Protein AF-A0A074Z332-F1 (afdb_monomer)

Mean predicted aligned error: 6.2 Å

Secondary structure (DSSP, 8-state):
-PPP-HHHHHHHHHTT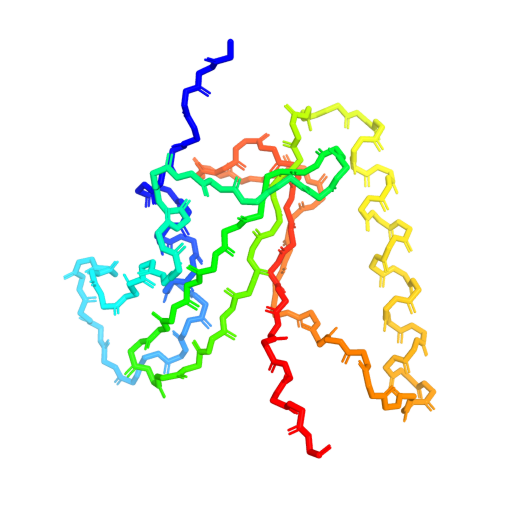S--SS-PSS----EE-TTTTTSPEEETTEEEEEEE-TTS-EEEEEEES--SHHHHHHHHHHHHHHHHHHHTT-TTSPPEEEEESS--SS--S-EEEEEPPP--

Nearest PDB structures (foldseek):
  4wsq-assembly2_B  TM=6.582E-01  e=3.163E-02  Homo sapiens
  6cpy-assembly2_B  TM=5.635E-01  e=3.791E-02  Zea mays
  6cpy-assembly1_A  TM=5.701E-01  e=6.929E-02  Zea mays
  7rj8-assembly1_A  TM=5.544E-01  e=1.057E-01  Mus musculus
  7cz2-assembly1_A  TM=5.282E-01  e=2.947E-01  Mycolicibacterium smegmatis MC2 155

Sequence (119 aa):
MYPPNTAAIRRQVCQQTPSATPNPPCLSCVFIQGTECNPYRGGQCDVFALEDDTGRKVAMRVFHDGGESSSYLLSYELKYRQEIEQLQIEHFAKVVSFSETGNELIGSPFVCLGWRESH

Organism: Aureobasidium subglaciale (strain EXF-2481) (NCBI:txid1043005)

Structure (mmCIF, N/CA/C/O backbone):
data_AF-A0A074Z332-F1
#
_entry.id   AF-A0A074Z332-F1
#
loop_
_atom_site.group_PDB
_atom_site.id
_atom_site.type_symbol
_atom_site.label_atom_id
_atom_site.label_alt_id
_atom_site.label_comp_id
_atom_site.label_asym_id
_atom_site.label_entity_id
_atom_site.label_seq_id
_atom_site.pdbx_PDB_ins_code
_atom_site.Cartn_x
_atom_site.Cartn_y
_atom_site.Cartn_z
_atom_site.occupancy
_atom_site.B_iso_or_equiv
_atom_site.auth_seq_id
_atom_site.auth_comp_id
_atom_site.auth_asym_id
_atom_site.auth_atom_id
_atom_site.pdbx_PDB_model_num
ATOM 1 N N . MET A 1 1 ? 3.751 -1.427 -19.571 1.00 42.59 1 MET A N 1
ATOM 2 C CA . MET A 1 1 ? 3.541 -1.614 -18.120 1.00 42.59 1 MET A CA 1
ATOM 3 C C . MET A 1 1 ? 3.956 -3.031 -1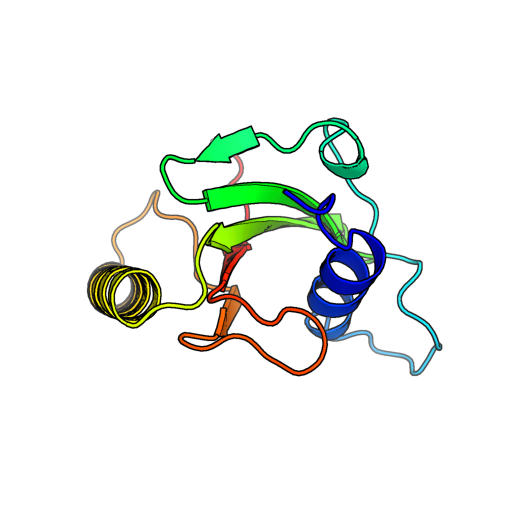7.779 1.00 42.59 1 MET A C 1
ATOM 5 O O . MET A 1 1 ? 3.406 -3.950 -18.371 1.00 42.59 1 MET A O 1
ATOM 9 N N . TYR A 1 2 ? 4.961 -3.205 -16.922 1.00 42.84 2 TYR A N 1
ATOM 10 C CA . TYR A 1 2 ? 5.285 -4.524 -16.374 1.00 42.84 2 TYR A CA 1
ATOM 11 C C . TYR A 1 2 ? 4.181 -4.931 -15.389 1.00 42.84 2 TYR A C 1
ATOM 13 O O . TYR A 1 2 ? 3.657 -4.051 -14.703 1.00 42.84 2 TYR A O 1
ATOM 21 N N . PRO A 1 3 ? 3.789 -6.215 -15.332 1.00 53.16 3 PRO A N 1
ATOM 22 C CA . PRO A 1 3 ? 2.837 -6.665 -14.330 1.00 53.16 3 PRO A CA 1
ATOM 23 C C . PRO A 1 3 ? 3.399 -6.388 -12.926 1.00 53.16 3 PRO A C 1
ATOM 25 O O . PRO A 1 3 ? 4.612 -6.512 -12.721 1.00 53.16 3 PRO A O 1
ATOM 28 N N . PRO A 1 4 ? 2.551 -5.994 -11.964 1.00 62.53 4 PRO A N 1
ATOM 29 C CA . PRO A 1 4 ? 2.988 -5.743 -10.599 1.00 62.53 4 PRO A CA 1
ATOM 30 C C . PRO A 1 4 ? 3.645 -6.99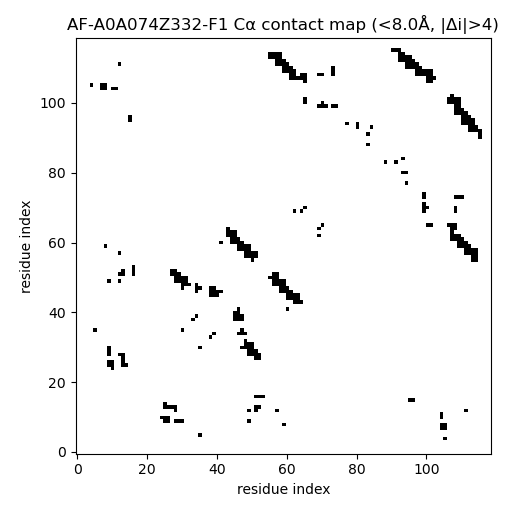8 -10.021 1.00 62.53 4 PRO A C 1
ATOM 32 O O . PRO A 1 4 ? 3.149 -8.112 -10.195 1.00 62.53 4 PRO A O 1
ATOM 35 N N . ASN A 1 5 ? 4.778 -6.828 -9.336 1.00 82.19 5 ASN A N 1
ATOM 36 C CA . ASN A 1 5 ? 5.502 -7.939 -8.726 1.00 82.19 5 ASN A CA 1
ATOM 37 C C . ASN A 1 5 ? 4.738 -8.432 -7.483 1.00 82.19 5 ASN A C 1
ATOM 39 O O . ASN A 1 5 ? 5.008 -8.027 -6.353 1.00 82.19 5 ASN A O 1
ATOM 43 N N . THR A 1 6 ? 3.751 -9.301 -7.696 1.00 88.00 6 THR A N 1
ATOM 44 C CA . THR A 1 6 ? 2.880 -9.843 -6.642 1.00 88.00 6 THR A CA 1
ATOM 45 C C . THR A 1 6 ? 3.651 -10.622 -5.577 1.00 88.00 6 THR A C 1
ATOM 47 O O . THR A 1 6 ? 3.251 -10.629 -4.414 1.00 88.00 6 THR A O 1
ATOM 50 N N . ALA A 1 7 ? 4.797 -11.217 -5.924 1.00 88.38 7 ALA A N 1
ATOM 51 C CA . ALA A 1 7 ? 5.689 -11.841 -4.951 1.00 88.38 7 ALA A CA 1
ATOM 52 C C . ALA A 1 7 ? 6.319 -10.801 -4.007 1.00 88.38 7 ALA A C 1
ATOM 54 O O . ALA A 1 7 ? 6.374 -11.027 -2.798 1.00 88.38 7 ALA A O 1
ATOM 55 N N . ALA A 1 8 ? 6.741 -9.649 -4.538 1.00 90.00 8 ALA A N 1
ATOM 56 C CA . ALA A 1 8 ? 7.250 -8.539 -3.737 1.00 90.00 8 ALA A CA 1
ATOM 57 C C . ALA A 1 8 ? 6.166 -7.931 -2.836 1.00 90.00 8 ALA A C 1
ATOM 59 O O . ALA A 1 8 ? 6.420 -7.712 -1.655 1.00 90.00 8 ALA A O 1
ATOM 60 N N . ILE A 1 9 ? 4.951 -7.741 -3.360 1.00 91.69 9 ILE A N 1
ATOM 61 C CA . ILE A 1 9 ? 3.795 -7.249 -2.591 1.00 91.69 9 ILE A CA 1
ATOM 62 C C . ILE A 1 9 ? 3.474 -8.191 -1.428 1.00 91.69 9 ILE A C 1
ATOM 64 O O . ILE A 1 9 ? 3.393 -7.756 -0.281 1.00 91.69 9 ILE A O 1
ATOM 68 N N . ARG A 1 10 ? 3.360 -9.497 -1.700 1.00 91.25 10 ARG A N 1
ATOM 69 C CA . ARG A 1 10 ? 3.119 -10.501 -0.657 1.00 91.25 10 ARG A CA 1
ATOM 70 C C . ARG A 1 10 ? 4.203 -10.460 0.412 1.00 91.25 10 ARG A C 1
ATOM 72 O O . ARG A 1 10 ? 3.887 -10.398 1.596 1.00 91.25 10 ARG A O 1
ATOM 79 N N . ARG A 1 11 ? 5.470 -10.443 -0.019 1.00 88.88 11 ARG A N 1
ATOM 80 C CA . ARG A 1 11 ? 6.629 -10.391 0.875 1.00 88.88 11 ARG A CA 1
ATOM 81 C C . ARG A 1 11 ? 6.612 -9.148 1.760 1.00 88.88 11 ARG A C 1
ATOM 83 O O . ARG A 1 11 ? 6.846 -9.267 2.959 1.00 88.88 11 ARG A O 1
ATOM 90 N N . GLN A 1 12 ? 6.301 -7.991 1.181 1.00 89.50 12 GLN A N 1
ATOM 91 C CA . GLN A 1 12 ? 6.206 -6.733 1.908 1.00 89.50 12 GLN A CA 1
ATOM 92 C C . GLN A 1 12 ? 5.135 -6.792 2.998 1.00 89.50 12 GLN A C 1
ATOM 94 O O . GLN A 1 12 ? 5.364 -6.268 4.085 1.00 89.50 12 GLN A O 1
ATOM 99 N N . VAL A 1 13 ? 3.982 -7.414 2.733 1.00 88.75 13 VAL A N 1
ATOM 100 C CA . VAL A 1 13 ? 2.889 -7.479 3.713 1.00 88.75 13 VAL A CA 1
ATOM 101 C C . VAL A 1 13 ? 3.192 -8.448 4.856 1.00 88.75 13 VAL A C 1
ATOM 103 O O . VAL A 1 13 ? 3.135 -7.995 5.996 1.00 88.75 13 VAL A O 1
ATOM 106 N N . CYS A 1 14 ? 3.596 -9.712 4.635 1.00 85.94 14 CYS A N 1
ATOM 107 C CA . CYS A 1 14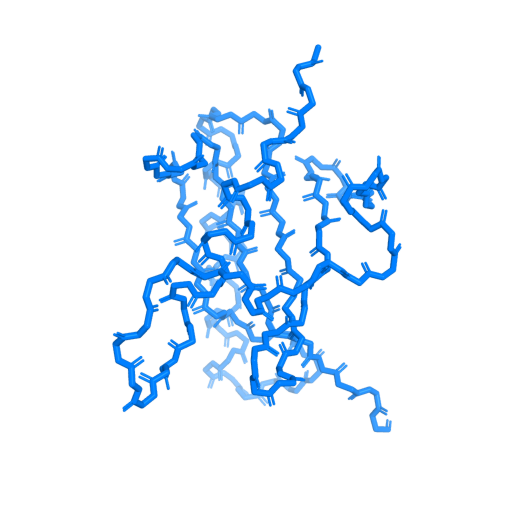 ? 3.867 -10.566 5.815 1.00 85.94 14 CYS A CA 1
ATOM 108 C C . CYS A 1 14 ? 5.141 -10.210 6.582 1.00 85.94 14 CYS A C 1
ATOM 110 O O . CYS A 1 14 ? 5.266 -10.619 7.730 1.00 85.94 14 CYS A O 1
ATOM 112 N N . GLN A 1 15 ? 6.063 -9.411 6.035 1.00 82.56 15 GLN A N 1
ATOM 113 C CA . GLN A 1 15 ? 7.148 -8.845 6.853 1.00 82.56 15 GLN A CA 1
ATOM 114 C C . GLN A 1 15 ? 6.643 -7.864 7.927 1.00 82.56 15 GLN A C 1
ATOM 116 O O . GLN A 1 15 ? 7.364 -7.581 8.878 1.00 82.56 15 GLN A O 1
ATOM 121 N N . GLN A 1 16 ? 5.416 -7.352 7.791 1.00 76.50 16 GLN A N 1
ATOM 122 C CA . GLN A 1 16 ? 4.788 -6.429 8.743 1.00 76.50 16 GLN A CA 1
ATOM 123 C C . GLN A 1 16 ? 3.954 -7.153 9.803 1.00 76.50 16 GLN A C 1
ATOM 125 O O . GLN A 1 16 ? 3.320 -6.501 10.641 1.00 76.50 16 GLN A O 1
ATOM 130 N N . THR A 1 17 ? 3.872 -8.483 9.752 1.00 65.31 17 THR A N 1
ATOM 131 C CA . THR A 1 17 ? 3.192 -9.255 10.787 1.00 65.31 17 THR A CA 1
ATOM 132 C C . THR A 1 17 ? 4.181 -9.543 11.908 1.00 65.31 17 THR A C 1
ATOM 134 O O . THR A 1 17 ? 5.258 -10.079 11.642 1.00 65.31 17 THR A O 1
ATOM 137 N N . PRO A 1 18 ? 3.868 -9.193 13.168 1.00 57.56 18 PRO A N 1
ATOM 138 C CA . PRO A 1 18 ? 4.643 -9.648 14.313 1.00 57.56 18 PRO A CA 1
ATOM 139 C C . PRO A 1 18 ? 4.413 -11.155 14.515 1.00 57.56 18 PRO A C 1
ATOM 141 O O . PRO A 1 18 ? 3.705 -11.579 15.424 1.00 57.56 18 PRO A O 1
ATOM 144 N N . SER A 1 19 ? 4.971 -11.989 13.637 1.00 52.09 19 SER A N 1
ATOM 145 C CA . SER A 1 19 ? 4.936 -13.439 13.794 1.00 52.09 19 SER A CA 1
ATOM 146 C C . SER A 1 19 ? 5.821 -13.817 14.984 1.00 52.09 19 SER A C 1
ATOM 148 O O . SER A 1 19 ? 7.015 -13.521 15.013 1.00 52.09 19 SER A O 1
ATOM 150 N N . ALA A 1 20 ? 5.246 -14.505 15.971 1.00 45.69 20 ALA A N 1
ATOM 151 C CA . ALA A 1 20 ? 5.945 -14.978 17.170 1.00 45.69 20 ALA A CA 1
ATOM 152 C C . ALA A 1 20 ? 6.971 -16.103 16.897 1.00 45.69 20 ALA A C 1
ATOM 154 O O . ALA A 1 20 ? 7.570 -16.627 17.833 1.00 45.69 20 ALA A O 1
ATOM 155 N N . THR A 1 21 ? 7.179 -16.505 15.638 1.00 46.84 21 THR A N 1
ATOM 156 C CA . THR A 1 21 ? 8.147 -17.544 15.263 1.00 46.84 21 THR A CA 1
ATOM 157 C C . THR A 1 21 ? 8.867 -17.222 13.946 1.00 46.84 21 THR A C 1
ATOM 159 O O . THR A 1 21 ? 8.235 -16.763 12.993 1.00 46.84 21 THR A O 1
ATOM 162 N N . PRO A 1 22 ? 10.189 -17.471 13.866 1.00 45.31 22 PRO A N 1
ATOM 163 C CA . PRO A 1 22 ? 11.009 -17.166 12.700 1.00 45.31 22 PRO A CA 1
ATOM 164 C C . PRO A 1 22 ? 10.870 -18.275 11.647 1.00 45.31 22 PRO A C 1
ATOM 166 O O . PRO A 1 22 ? 11.744 -19.126 11.521 1.00 45.31 22 PRO A O 1
ATOM 169 N N . ASN A 1 23 ? 9.775 -18.293 10.886 1.00 44.47 23 ASN A N 1
ATOM 170 C CA . ASN A 1 23 ? 9.655 -19.177 9.720 1.00 44.47 23 ASN A CA 1
ATOM 171 C C . ASN A 1 23 ? 9.907 -18.396 8.412 1.00 44.47 23 ASN A C 1
ATOM 173 O O . ASN A 1 23 ? 9.244 -17.383 8.176 1.00 44.47 23 ASN A O 1
ATOM 177 N N . PRO A 1 24 ? 10.833 -18.839 7.535 1.00 49.41 24 PRO A N 1
ATOM 178 C CA . PRO A 1 24 ? 11.025 -18.264 6.203 1.00 49.41 24 PRO A CA 1
ATOM 179 C C . PRO A 1 24 ? 10.211 -19.031 5.136 1.00 49.41 24 PRO A C 1
ATOM 181 O O . PRO A 1 24 ? 9.887 -20.198 5.344 1.00 49.41 24 PRO A O 1
ATOM 184 N N . PRO A 1 25 ? 10.008 -18.476 3.926 1.00 54.25 25 PRO A N 1
ATOM 185 C CA . PRO A 1 25 ? 9.561 -17.123 3.639 1.00 54.25 25 PRO A CA 1
ATOM 186 C C . PRO A 1 25 ? 8.047 -16.996 3.888 1.00 54.25 25 PRO A C 1
ATOM 188 O O . PRO A 1 25 ? 7.309 -17.973 3.886 1.00 54.25 25 PRO A O 1
ATOM 191 N N . CYS A 1 26 ? 7.615 -15.753 4.055 1.00 61.72 26 CYS A N 1
ATOM 192 C CA . CYS A 1 26 ? 6.254 -15.217 4.129 1.00 61.72 26 CYS A CA 1
ATOM 193 C C . CYS A 1 26 ? 5.307 -15.740 3.003 1.00 61.72 26 CYS A C 1
ATOM 195 O O . CYS A 1 26 ? 4.922 -15.042 2.069 1.00 61.72 26 CYS A O 1
ATOM 197 N N . LEU A 1 27 ? 4.961 -17.030 3.060 1.00 64.06 27 LEU A N 1
ATOM 198 C CA . LEU A 1 27 ? 3.953 -17.699 2.225 1.00 64.06 27 LEU A CA 1
ATOM 199 C C . LEU A 1 27 ? 2.566 -17.657 2.865 1.00 64.06 27 LEU A C 1
ATOM 201 O O . LEU A 1 27 ? 1.591 -18.052 2.236 1.00 64.06 27 LEU A O 1
ATOM 205 N N . SER A 1 28 ? 2.493 -17.207 4.113 1.00 78.06 28 SER A N 1
ATOM 206 C CA . SER A 1 28 ? 1.273 -17.212 4.898 1.00 78.06 28 SER A CA 1
ATOM 207 C C . SER A 1 28 ? 0.333 -16.051 4.574 1.00 78.06 28 SER A C 1
ATOM 209 O O . SER A 1 28 ? -0.865 -16.207 4.775 1.00 78.06 28 SER A O 1
ATOM 211 N N . CYS A 1 29 ? 0.825 -14.934 4.010 1.00 87.62 29 CYS A N 1
ATOM 212 C CA . CYS A 1 29 ? -0.084 -13.949 3.421 1.00 87.62 29 CYS A CA 1
ATOM 213 C C . CYS A 1 29 ? -0.652 -14.460 2.108 1.00 87.62 29 CYS A C 1
ATOM 215 O O . CYS A 1 29 ? 0.083 -14.836 1.185 1.00 87.62 29 CYS A O 1
ATOM 217 N N . VAL A 1 30 ? -1.964 -14.352 1.993 1.00 91.94 30 VAL A N 1
ATOM 218 C CA . VAL A 1 30 ? -2.708 -14.701 0.791 1.00 91.94 30 VAL A CA 1
ATOM 219 C C . VAL A 1 30 ? -3.311 -13.445 0.190 1.00 91.94 30 VAL A C 1
ATOM 221 O O . VAL A 1 30 ? -3.764 -12.552 0.901 1.00 91.94 30 VAL A O 1
ATOM 224 N N . PHE A 1 31 ? -3.303 -13.361 -1.138 1.00 93.69 31 PHE A N 1
ATOM 225 C CA . PHE A 1 31 ? -4.129 -12.368 -1.808 1.00 93.69 31 PHE A CA 1
ATOM 226 C C . PHE A 1 31 ? -5.586 -12.783 -1.673 1.00 93.69 31 PHE A C 1
ATOM 228 O O . PHE A 1 31 ? -5.924 -13.964 -1.765 1.00 93.69 31 PHE A O 1
ATOM 235 N N . ILE A 1 32 ? -6.439 -11.795 -1.462 1.00 94.38 32 ILE A N 1
ATOM 236 C CA . ILE A 1 32 ? -7.882 -11.969 -1.391 1.00 94.38 32 ILE A CA 1
ATOM 237 C C . ILE A 1 32 ? -8.529 -11.159 -2.512 1.00 94.38 32 ILE A C 1
ATOM 239 O O . ILE A 1 32 ? -7.910 -10.275 -3.115 1.00 94.38 32 ILE A O 1
ATOM 243 N N . GLN A 1 33 ? -9.788 -11.483 -2.810 1.00 93.12 33 GLN A N 1
ATOM 244 C CA . GLN A 1 33 ? -10.578 -10.814 -3.849 1.00 93.12 33 GLN A CA 1
ATOM 245 C C . GLN A 1 33 ? -9.981 -10.899 -5.275 1.00 93.12 33 GLN A C 1
ATOM 247 O O . GLN A 1 33 ? -10.336 -10.100 -6.137 1.00 93.12 33 GLN A O 1
ATOM 252 N N . GLY A 1 34 ? -9.072 -11.846 -5.541 1.00 91.69 34 GLY A N 1
ATOM 253 C CA . GLY A 1 34 ? -8.450 -12.032 -6.862 1.00 91.69 34 GLY A CA 1
ATOM 254 C C . GLY A 1 34 ? -7.481 -10.914 -7.275 1.00 91.69 34 GLY A C 1
ATOM 255 O O . GLY A 1 34 ? -7.159 -10.769 -8.461 1.00 91.69 34 GLY A O 1
ATOM 256 N N . THR A 1 35 ? -7.035 -10.089 -6.320 1.00 93.88 35 THR A N 1
ATOM 257 C CA . THR A 1 35 ? -6.211 -8.899 -6.597 1.00 93.88 35 THR A CA 1
ATOM 258 C C . THR A 1 35 ? -4.779 -9.220 -7.035 1.00 93.88 35 THR A C 1
ATOM 260 O O . THR A 1 35 ? -4.088 -8.346 -7.552 1.00 93.88 35 THR A O 1
ATOM 263 N N . GLU A 1 36 ? -4.337 -10.473 -6.905 1.00 92.69 36 GLU A N 1
ATOM 264 C CA . GLU A 1 36 ? -3.092 -10.973 -7.494 1.00 92.69 36 GLU A CA 1
ATOM 265 C C . GLU A 1 36 ? -3.135 -11.030 -9.023 1.00 92.69 36 GLU A C 1
ATOM 267 O O . GLU A 1 36 ? -2.107 -10.847 -9.674 1.00 92.69 36 GLU A O 1
ATOM 272 N N . CYS A 1 37 ? -4.314 -11.279 -9.596 1.00 89.19 37 CYS A N 1
ATOM 273 C CA . CYS A 1 37 ? -4.505 -11.347 -11.042 1.00 89.19 37 CYS A CA 1
ATOM 274 C C . CYS A 1 37 ? -5.005 -10.011 -11.597 1.00 89.19 37 CYS A C 1
ATOM 276 O O . CYS A 1 37 ? -4.588 -9.588 -12.675 1.00 89.19 37 CYS A O 1
ATOM 278 N N . ASN A 1 38 ? -5.910 -9.358 -10.866 1.00 91.31 38 ASN A N 1
ATOM 279 C CA . ASN A 1 38 ? -6.557 -8.125 -11.29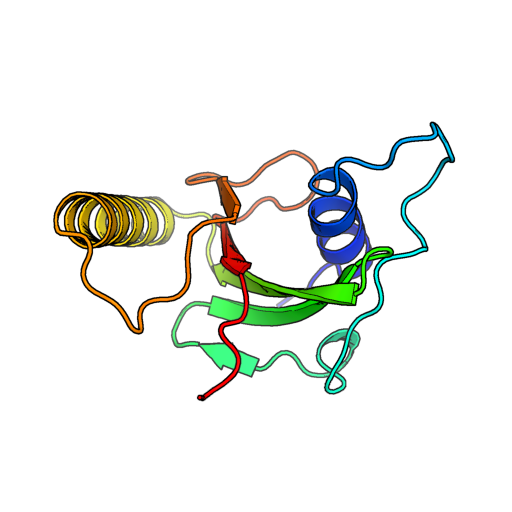2 1.00 91.31 38 ASN A CA 1
ATOM 280 C C . ASN A 1 38 ? -6.654 -7.136 -10.117 1.00 91.31 38 ASN A C 1
ATOM 282 O O . ASN A 1 38 ? -7.672 -7.118 -9.420 1.00 91.31 38 ASN A O 1
ATOM 286 N N . PRO A 1 39 ? -5.603 -6.336 -9.854 1.00 93.44 39 PRO A N 1
ATOM 287 C CA . PRO A 1 39 ? -5.649 -5.340 -8.791 1.00 93.44 39 PRO A CA 1
ATOM 288 C C . PRO A 1 39 ? -6.720 -4.284 -9.068 1.00 93.44 39 PRO A C 1
ATOM 290 O O . PRO A 1 39 ? -6.981 -3.919 -10.219 1.00 93.44 39 PRO A O 1
ATOM 293 N N . TYR A 1 40 ? -7.315 -3.743 -8.006 1.00 93.56 40 TYR A N 1
ATOM 294 C CA . TYR A 1 40 ? -8.249 -2.632 -8.163 1.00 93.56 40 TYR A CA 1
ATOM 295 C C . TYR A 1 40 ? -7.504 -1.359 -8.565 1.00 93.56 40 TYR A C 1
ATOM 297 O O . TYR A 1 40 ? -6.364 -1.130 -8.162 1.00 93.56 40 TYR A O 1
ATOM 305 N N . ARG A 1 41 ? -8.172 -0.489 -9.326 1.00 91.44 41 ARG A N 1
ATOM 306 C CA . ARG A 1 41 ? -7.631 0.820 -9.706 1.00 91.44 41 ARG A CA 1
ATOM 307 C C . ARG A 1 41 ? -8.055 1.873 -8.687 1.00 91.44 41 ARG A C 1
ATOM 309 O O . ARG A 1 41 ? -9.240 2.163 -8.548 1.00 91.44 41 ARG A O 1
ATOM 316 N N . GLY A 1 42 ? -7.082 2.450 -7.990 1.00 82.81 42 GLY A N 1
ATOM 317 C CA . GLY A 1 42 ? -7.268 3.513 -7.002 1.00 82.81 42 GLY A CA 1
ATOM 318 C C . GLY A 1 42 ? -6.705 4.841 -7.498 1.00 82.81 42 GLY A C 1
ATOM 319 O O . GLY A 1 42 ? -5.784 5.377 -6.892 1.00 82.81 42 GLY A O 1
ATOM 320 N N . GLY A 1 43 ? -7.195 5.344 -8.633 1.00 87.38 43 GLY A N 1
ATOM 321 C CA . GLY A 1 43 ? -6.605 6.516 -9.287 1.00 87.38 43 GLY A CA 1
ATOM 322 C C . GLY A 1 43 ? -5.209 6.201 -9.832 1.00 87.38 43 GLY A C 1
ATOM 323 O O . GLY A 1 43 ? -5.081 5.368 -10.725 1.00 87.38 43 GLY A O 1
ATOM 324 N N . GLN A 1 44 ? -4.176 6.839 -9.274 1.00 89.69 44 GLN A N 1
ATOM 325 C CA . GLN A 1 44 ? -2.762 6.637 -9.642 1.00 89.69 44 GLN A CA 1
ATOM 326 C C . GLN A 1 44 ? -2.111 5.424 -8.953 1.00 89.69 44 GLN A C 1
ATOM 328 O O . GLN A 1 44 ? -0.890 5.285 -8.949 1.00 89.69 44 GLN A O 1
ATOM 333 N N . CYS A 1 45 ? -2.916 4.568 -8.325 1.00 92.81 45 CYS A N 1
ATOM 334 C CA . CYS A 1 45 ? -2.453 3.390 -7.606 1.00 92.81 45 CYS A CA 1
ATOM 335 C C . CYS A 1 45 ? -3.085 2.109 -8.143 1.00 92.81 45 CYS A C 1
ATOM 337 O O . CYS A 1 45 ? -4.267 2.081 -8.505 1.00 92.81 45 CYS A O 1
ATOM 339 N N . ASP A 1 46 ? -2.318 1.027 -8.072 1.00 94.81 46 ASP A N 1
ATOM 340 C CA . ASP A 1 46 ? -2.853 -0.329 -8.031 1.00 94.81 46 ASP A CA 1
ATOM 341 C C . ASP A 1 46 ? -3.074 -0.737 -6.577 1.00 94.81 46 ASP A C 1
ATOM 343 O O . ASP A 1 46 ? -2.222 -0.506 -5.713 1.00 94.81 46 ASP A O 1
ATOM 347 N N . VAL A 1 47 ? -4.245 -1.305 -6.300 1.00 95.00 47 VAL A N 1
ATOM 348 C CA . VAL A 1 47 ? -4.662 -1.691 -4.955 1.00 95.00 47 VAL A CA 1
ATOM 349 C C . VAL A 1 47 ? -4.777 -3.204 -4.866 1.00 95.00 47 VAL A C 1
ATOM 351 O O . VAL A 1 47 ? -5.563 -3.834 -5.577 1.00 95.00 47 VAL A O 1
ATOM 354 N N . PHE A 1 48 ? -4.010 -3.764 -3.941 1.00 95.06 48 PHE A N 1
ATOM 355 C CA . PHE A 1 48 ? -3.979 -5.178 -3.613 1.00 95.06 48 PHE A CA 1
ATOM 356 C C . PHE A 1 48 ? -4.627 -5.397 -2.255 1.00 95.06 48 PHE A C 1
ATOM 358 O O . PHE A 1 48 ? -4.428 -4.610 -1.328 1.00 95.06 48 PHE A O 1
ATOM 365 N N . ALA A 1 49 ? -5.385 -6.477 -2.131 1.00 95.00 49 ALA A N 1
ATOM 366 C CA . ALA A 1 49 ? -5.964 -6.908 -0.873 1.00 95.00 49 ALA A CA 1
ATOM 367 C C . ALA A 1 49 ? -5.276 -8.203 -0.444 1.00 95.00 49 ALA A C 1
ATOM 369 O O . ALA A 1 49 ? -5.210 -9.163 -1.214 1.00 95.00 49 ALA A O 1
ATOM 370 N N . LEU A 1 50 ? -4.750 -8.214 0.777 1.00 93.88 50 LEU A N 1
ATOM 371 C CA . LEU A 1 50 ? -4.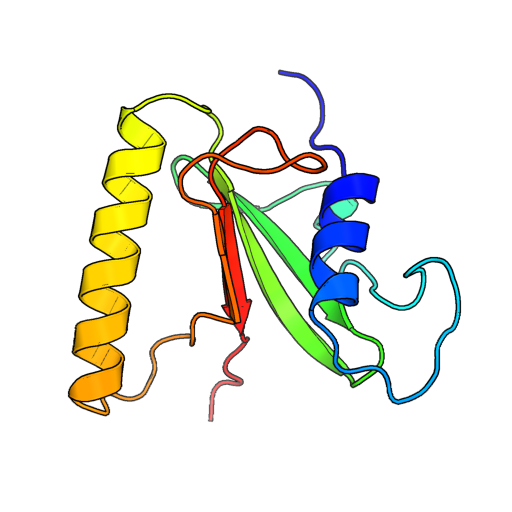057 -9.357 1.353 1.00 93.88 50 LEU A CA 1
ATOM 372 C C . LEU A 1 50 ? -4.600 -9.649 2.749 1.00 93.88 50 LEU A C 1
ATOM 374 O O . LEU A 1 50 ? -4.987 -8.732 3.468 1.00 93.88 50 LEU A O 1
ATOM 378 N N . GLU A 1 51 ? -4.601 -10.916 3.131 1.00 91.94 51 GLU A N 1
ATOM 379 C CA . GLU A 1 51 ? -4.847 -11.374 4.497 1.00 91.94 51 GLU A CA 1
ATOM 380 C C . GLU A 1 51 ? -3.578 -12.051 5.010 1.00 91.94 51 GLU A C 1
ATOM 382 O O . GLU A 1 51 ? -2.986 -12.855 4.286 1.00 91.94 51 GLU A O 1
ATOM 387 N N . ASP A 1 52 ? -3.127 -11.682 6.209 1.00 85.69 52 ASP A N 1
ATOM 388 C CA . ASP A 1 52 ? -1.955 -12.292 6.838 1.00 85.69 52 ASP A CA 1
ATOM 389 C C . ASP A 1 52 ? -2.281 -13.553 7.652 1.00 85.69 52 ASP A C 1
ATOM 391 O O . ASP A 1 52 ? -3.433 -13.963 7.778 1.00 85.69 52 ASP A O 1
ATOM 395 N N . ASP A 1 53 ? -1.248 -14.182 8.213 1.00 82.06 53 ASP A N 1
ATOM 396 C CA . ASP A 1 53 ? -1.347 -15.395 9.036 1.00 82.06 53 ASP A CA 1
ATOM 397 C C . ASP A 1 53 ? -2.193 -15.232 10.301 1.00 82.06 53 ASP A C 1
ATOM 399 O O . ASP A 1 53 ? -2.661 -16.224 10.859 1.00 82.06 53 AS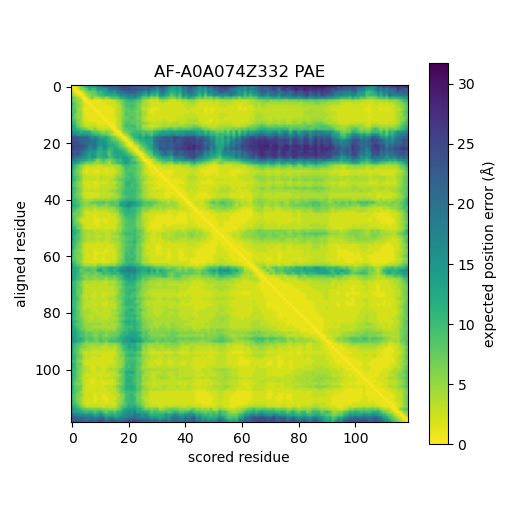P A O 1
ATOM 403 N N . THR A 1 54 ? -2.400 -13.996 10.753 1.00 82.56 54 THR A N 1
ATOM 404 C CA . THR A 1 54 ? -3.242 -13.679 11.912 1.00 82.56 54 THR A CA 1
ATOM 405 C C . THR A 1 54 ? -4.692 -13.381 11.525 1.00 82.56 54 THR A C 1
ATOM 407 O O . THR A 1 54 ? -5.507 -13.078 12.396 1.00 82.56 54 THR A O 1
ATOM 410 N N . GLY A 1 55 ? -5.033 -13.461 10.233 1.00 85.56 55 GLY A N 1
ATOM 411 C CA . GLY A 1 55 ? -6.346 -13.087 9.703 1.00 85.56 55 GLY A CA 1
ATOM 412 C C . GLY A 1 55 ? -6.541 -11.573 9.575 1.00 85.56 55 GLY A C 1
ATOM 413 O O . GLY A 1 55 ? -7.650 -11.105 9.295 1.00 85.56 55 GLY A O 1
ATOM 414 N N . ARG A 1 56 ? -5.487 -10.771 9.778 1.00 87.81 56 ARG A N 1
ATOM 415 C CA . ARG A 1 56 ? -5.552 -9.323 9.577 1.00 87.81 56 ARG A CA 1
ATOM 416 C C . ARG A 1 56 ? -5.544 -9.048 8.078 1.00 87.81 56 ARG A C 1
ATOM 418 O O . ARG A 1 56 ? -4.608 -9.409 7.366 1.00 87.81 56 ARG A O 1
ATOM 425 N N . LYS A 1 57 ? -6.574 -8.345 7.607 1.00 92.56 57 LYS A N 1
ATOM 426 C CA . LYS A 1 57 ? -6.651 -7.887 6.219 1.00 92.56 57 LYS A CA 1
ATOM 427 C C . LYS A 1 57 ? -5.983 -6.524 6.038 1.00 92.56 57 LYS A C 1
ATOM 429 O O . LYS A 1 57 ? -6.185 -5.595 6.827 1.00 92.56 57 LYS A O 1
ATOM 434 N N . VAL A 1 58 ? -5.218 -6.404 4.961 1.00 93.06 58 VAL A N 1
ATOM 435 C CA . VAL A 1 58 ? -4.443 -5.226 4.575 1.00 93.06 58 VAL A CA 1
ATOM 436 C C . VAL A 1 58 ? -4.775 -4.859 3.131 1.00 93.06 58 VAL A C 1
ATOM 438 O O . VAL A 1 58 ? -4.751 -5.697 2.232 1.00 93.06 58 VAL A O 1
ATOM 441 N N . ALA A 1 59 ? -5.055 -3.579 2.903 1.00 94.12 59 ALA A N 1
ATOM 442 C CA . ALA A 1 59 ? -5.128 -2.986 1.578 1.00 94.12 59 ALA A CA 1
ATOM 443 C C . ALA A 1 59 ? -3.805 -2.274 1.278 1.00 94.12 59 ALA A C 1
ATOM 445 O O . ALA A 1 59 ? -3.480 -1.264 1.903 1.00 94.12 59 ALA A O 1
ATOM 446 N N . MET A 1 60 ? -3.046 -2.790 0.319 1.00 94.56 60 MET A N 1
ATOM 447 C CA . MET A 1 60 ? -1.798 -2.192 -0.133 1.00 94.56 60 MET A CA 1
ATOM 448 C C . MET A 1 60 ? -2.030 -1.388 -1.410 1.00 94.56 60 MET A C 1
ATOM 450 O O . MET A 1 60 ? -2.518 -1.927 -2.398 1.00 94.56 60 MET A O 1
ATOM 454 N N . ARG A 1 61 ? -1.662 -0.107 -1.399 1.00 95.12 61 ARG A N 1
ATOM 455 C CA . ARG A 1 61 ? -1.703 0.779 -2.567 1.00 95.12 61 ARG A CA 1
ATOM 456 C C . ARG A 1 61 ? -0.283 1.012 -3.055 1.00 95.12 61 ARG A C 1
ATOM 458 O O . ARG A 1 61 ? 0.547 1.454 -2.265 1.00 95.12 61 ARG A O 1
ATOM 465 N N . VAL A 1 62 ? -0.019 0.725 -4.324 1.00 95.19 62 VAL A N 1
ATOM 466 C CA . VAL A 1 62 ? 1.278 0.952 -4.976 1.00 95.19 62 VAL A CA 1
ATOM 467 C C . VAL A 1 62 ? 1.084 1.957 -6.100 1.00 95.19 62 VAL A C 1
ATOM 469 O O . VAL A 1 62 ? 0.249 1.734 -6.979 1.00 95.19 62 VAL A O 1
ATOM 472 N N . PHE A 1 63 ? 1.836 3.053 -6.073 1.00 94.25 63 PHE A N 1
ATOM 473 C CA . PHE A 1 63 ? 1.739 4.101 -7.085 1.00 94.25 63 PHE A CA 1
ATOM 474 C C . PHE A 1 63 ? 2.305 3.628 -8.430 1.00 94.25 63 PHE A C 1
ATOM 476 O O . PHE A 1 63 ? 3.300 2.899 -8.491 1.00 94.25 63 PHE A O 1
ATOM 483 N N . HIS A 1 64 ? 1.651 4.030 -9.525 1.00 89.31 64 HIS A N 1
ATOM 484 C CA . HIS A 1 64 ? 2.052 3.647 -10.884 1.00 89.31 64 HIS A CA 1
ATOM 485 C C . HIS A 1 64 ? 3.398 4.247 -11.290 1.00 89.31 64 HIS A C 1
ATOM 487 O O . HIS A 1 64 ? 4.122 3.624 -12.068 1.00 89.31 64 HIS A O 1
ATOM 493 N N . ASP A 1 65 ? 3.726 5.433 -10.773 1.00 84.62 65 ASP A N 1
ATOM 494 C CA . ASP A 1 65 ? 5.015 6.084 -10.980 1.00 84.62 65 ASP A CA 1
ATOM 495 C C . ASP A 1 65 ? 5.831 6.137 -9.679 1.00 84.62 65 ASP A C 1
ATOM 497 O O . ASP A 1 65 ? 5.290 6.221 -8.579 1.00 84.62 65 ASP A O 1
ATOM 501 N N . GLY A 1 66 ? 7.153 6.045 -9.824 1.00 76.94 66 GLY A N 1
ATOM 502 C CA . GLY A 1 66 ? 8.117 6.266 -8.745 1.00 76.94 66 GLY A CA 1
ATOM 503 C C . GLY A 1 66 ? 8.633 7.704 -8.693 1.00 76.94 66 GLY A C 1
ATOM 504 O O . GLY A 1 66 ? 9.743 7.932 -8.221 1.00 76.94 66 GLY A O 1
ATOM 505 N N . GLY A 1 67 ? 7.901 8.647 -9.290 1.00 82.12 67 GLY A N 1
ATOM 506 C CA . GLY A 1 67 ? 8.341 10.027 -9.447 1.00 82.12 67 GLY A CA 1
ATOM 507 C C . GLY A 1 67 ? 8.051 10.884 -8.218 1.00 82.12 67 GLY A C 1
ATOM 508 O O . GLY A 1 67 ? 7.263 10.518 -7.344 1.00 82.12 67 GLY A O 1
ATOM 509 N N . GLU A 1 68 ? 8.641 12.082 -8.197 1.00 84.44 68 GLU A N 1
ATOM 510 C CA . GLU A 1 68 ? 8.436 13.066 -7.123 1.00 84.44 68 GLU A CA 1
ATOM 511 C C . GLU A 1 68 ? 6.952 13.398 -6.898 1.00 84.44 68 GLU A C 1
ATOM 513 O O . GLU A 1 68 ? 6.550 13.667 -5.769 1.00 84.44 68 GLU A O 1
ATOM 518 N N . SER A 1 69 ? 6.116 13.324 -7.942 1.00 89.06 69 SER A N 1
ATOM 519 C CA . SER A 1 69 ? 4.666 13.522 -7.844 1.00 89.06 69 SER A CA 1
ATOM 520 C C . SER A 1 69 ? 3.990 12.499 -6.933 1.00 89.06 69 SER A C 1
ATOM 522 O O . SER A 1 69 ? 3.232 12.890 -6.047 1.00 89.06 69 SER A O 1
ATOM 524 N N . SER A 1 70 ? 4.269 11.205 -7.109 1.00 92.25 70 SER A N 1
ATOM 525 C CA . SER A 1 70 ? 3.675 10.155 -6.272 1.00 92.25 70 SER A CA 1
ATOM 526 C C . SER A 1 70 ? 4.188 10.215 -4.840 1.00 92.25 70 SER A C 1
ATOM 528 O O . SER A 1 70 ? 3.402 10.079 -3.903 1.00 92.25 70 SER A O 1
ATOM 530 N N . SER A 1 71 ? 5.483 10.493 -4.658 1.00 93.31 71 SER A N 1
ATOM 531 C CA . SER A 1 71 ? 6.069 10.710 -3.331 1.00 93.31 71 SER A CA 1
ATOM 532 C C . SER A 1 71 ? 5.409 11.883 -2.607 1.00 93.31 71 SER A C 1
ATOM 534 O O . SER A 1 71 ? 5.016 11.752 -1.449 1.00 93.31 71 SER A O 1
ATOM 536 N N . TYR A 1 72 ? 5.223 13.011 -3.299 1.00 93.50 72 TYR A N 1
ATOM 537 C CA . TYR A 1 72 ? 4.557 14.190 -2.751 1.00 93.50 72 TYR A CA 1
ATOM 538 C C . TYR A 1 72 ? 3.105 13.892 -2.355 1.00 93.50 72 TYR A C 1
ATOM 540 O O . TYR A 1 72 ? 2.690 14.220 -1.243 1.00 93.50 72 TYR A O 1
ATOM 548 N N . LEU A 1 73 ? 2.338 13.238 -3.233 1.00 93.00 73 LEU A N 1
ATOM 549 C CA . LEU A 1 73 ? 0.944 12.882 -2.958 1.00 93.00 73 LEU A CA 1
ATOM 550 C C . LEU A 1 73 ? 0.820 11.949 -1.753 1.00 93.00 73 LEU A C 1
ATOM 552 O O . LEU A 1 73 ? -0.023 12.183 -0.884 1.00 93.00 73 LEU A O 1
ATOM 556 N N . LEU A 1 74 ? 1.680 10.931 -1.674 1.00 95.25 74 LEU A N 1
ATOM 557 C CA . LEU A 1 74 ? 1.696 10.018 -0.540 1.00 95.25 74 LEU A CA 1
ATOM 558 C C . LEU A 1 74 ? 2.082 10.745 0.757 1.00 95.25 74 LEU A C 1
ATOM 560 O O . LEU A 1 74 ? 1.414 10.557 1.770 1.00 95.25 74 LEU A O 1
ATOM 564 N N . SER A 1 75 ? 3.084 11.625 0.726 1.00 95.50 75 SER A N 1
ATOM 565 C CA . SER A 1 75 ? 3.497 12.402 1.902 1.00 95.50 75 SER A CA 1
ATOM 566 C C . SER A 1 75 ? 2.361 13.267 2.461 1.00 95.50 75 SER A C 1
ATOM 568 O O . SER A 1 75 ? 2.091 13.274 3.666 1.00 95.50 75 SER A O 1
ATOM 570 N N . TYR A 1 76 ? 1.610 13.934 1.578 1.00 95.50 76 TYR A N 1
ATOM 571 C CA . TYR A 1 76 ? 0.425 14.697 1.976 1.00 95.50 76 TYR A CA 1
ATOM 572 C C . TYR A 1 76 ? -0.689 13.804 2.530 1.00 95.50 76 TYR A C 1
ATOM 574 O O . TYR A 1 76 ? -1.284 14.147 3.553 1.00 95.50 76 TYR A O 1
ATOM 582 N N . GLU A 1 77 ? -0.962 12.654 1.905 1.00 94.56 77 GLU A N 1
ATOM 583 C CA . GLU A 1 77 ? -1.933 11.685 2.429 1.00 94.56 77 GLU A CA 1
ATOM 584 C C . GLU A 1 77 ? -1.551 11.229 3.847 1.00 94.56 77 GLU A C 1
ATOM 586 O O . GLU A 1 77 ? -2.402 11.211 4.739 1.00 94.56 77 GLU A O 1
ATOM 591 N N . LEU A 1 78 ? -0.278 10.894 4.076 1.00 95.56 78 LEU A N 1
ATOM 592 C CA . LEU A 1 78 ? 0.222 10.443 5.375 1.00 95.56 78 LEU A CA 1
ATOM 593 C C . LEU A 1 78 ? 0.086 11.526 6.446 1.00 95.56 78 LEU A C 1
ATOM 595 O O . LEU A 1 78 ? -0.376 11.225 7.549 1.00 95.56 78 LEU A O 1
ATOM 599 N N . LYS A 1 79 ? 0.395 12.784 6.109 1.00 96.44 79 LYS A N 1
ATOM 600 C CA . LYS A 1 79 ? 0.196 13.925 7.010 1.00 96.44 79 LYS A CA 1
ATOM 601 C C . LYS A 1 79 ? -1.265 14.044 7.453 1.00 96.44 79 LYS A C 1
ATOM 603 O O . LYS A 1 79 ? -1.537 14.094 8.650 1.00 96.44 79 LYS A O 1
ATOM 608 N N . TYR A 1 80 ? -2.213 14.025 6.513 1.00 94.75 80 TYR A N 1
ATOM 609 C CA . TYR A 1 80 ? -3.636 14.113 6.860 1.00 94.75 80 TYR A CA 1
ATOM 610 C C . TYR A 1 80 ? -4.116 12.911 7.671 1.00 94.75 80 TYR A C 1
ATOM 612 O O . TYR A 1 80 ? -4.897 13.069 8.604 1.00 94.75 80 TYR A O 1
ATOM 620 N N . ARG A 1 81 ? -3.638 11.702 7.361 1.00 94.00 81 ARG A N 1
ATOM 621 C CA . ARG A 1 81 ? -3.975 10.505 8.146 1.00 94.00 81 ARG A CA 1
ATOM 622 C C . ARG A 1 81 ? -3.458 10.590 9.579 1.00 94.00 81 ARG A C 1
ATOM 624 O O . ARG A 1 81 ? -4.174 10.179 10.489 1.00 94.00 81 ARG A O 1
ATOM 631 N N . GLN A 1 82 ? -2.264 11.142 9.783 1.00 92.75 82 GLN A N 1
ATOM 632 C CA . GLN A 1 82 ? -1.715 11.377 11.116 1.00 92.75 82 GLN A CA 1
ATOM 633 C C . GLN A 1 82 ? -2.560 12.391 11.898 1.00 92.75 82 GLN A C 1
ATOM 635 O O . GLN A 1 82 ? -2.868 12.152 13.063 1.00 92.75 82 GLN A O 1
ATOM 640 N N . GLU A 1 83 ? -2.979 13.486 11.260 1.00 94.62 83 GLU A N 1
ATOM 641 C CA . GLU A 1 83 ? -3.879 14.475 11.870 1.00 94.62 83 GLU A CA 1
ATOM 642 C C . GLU A 1 83 ? -5.243 13.853 12.229 1.00 94.62 83 GLU A C 1
ATOM 644 O O . GLU A 1 83 ? -5.734 14.035 13.341 1.00 94.62 83 GLU A O 1
ATOM 649 N N . ILE A 1 84 ? -5.826 13.048 11.333 1.00 92.38 84 ILE A N 1
ATOM 650 C CA . ILE A 1 84 ? -7.075 12.298 11.567 1.00 92.38 84 ILE A CA 1
ATOM 651 C C . ILE A 1 84 ? -6.939 11.359 12.774 1.00 92.38 84 ILE A C 1
ATOM 653 O O . ILE A 1 84 ? -7.838 11.310 13.616 1.00 92.38 84 ILE A O 1
ATOM 657 N N . GLU A 1 85 ? -5.823 10.630 12.885 1.00 90.06 85 GLU A N 1
ATOM 658 C CA . GLU A 1 85 ? -5.577 9.721 14.010 1.00 90.06 85 GLU A CA 1
ATOM 659 C C . GLU A 1 85 ? -5.364 10.477 15.330 1.00 90.06 85 GLU A C 1
ATOM 661 O O . GLU A 1 85 ? -5.904 10.069 16.359 1.00 90.06 85 GLU A O 1
ATOM 666 N N . GLN A 1 86 ? -4.650 11.607 15.307 1.00 92.31 86 GLN A N 1
ATOM 667 C CA . GLN A 1 86 ? -4.471 12.478 16.477 1.00 92.31 86 GLN A CA 1
ATOM 668 C C . GLN A 1 86 ? -5.796 13.056 16.981 1.00 92.31 86 GLN A C 1
ATOM 670 O O . GLN A 1 86 ? -6.002 13.162 18.189 1.00 92.31 86 GLN A O 1
ATOM 675 N N . LEU A 1 87 ? -6.701 13.395 16.063 1.00 94.06 87 LEU A N 1
ATOM 676 C CA . LEU A 1 87 ? -8.047 13.871 16.374 1.00 94.06 87 LEU A CA 1
ATOM 677 C C . LEU A 1 87 ? -9.020 12.738 16.735 1.00 94.06 87 LEU A C 1
ATOM 679 O O . LEU A 1 87 ? -10.191 13.011 16.990 1.00 94.06 87 LEU A O 1
ATOM 683 N N . GLN A 1 88 ? -8.555 11.482 16.755 1.00 89.25 88 GLN A N 1
ATOM 684 C CA . GLN A 1 88 ? -9.360 10.291 17.040 1.00 89.25 88 GLN A CA 1
ATOM 685 C C . GLN A 1 88 ? -10.606 10.181 16.150 1.00 89.25 88 GLN A C 1
ATOM 687 O O . GLN A 1 88 ? -11.631 9.636 16.558 1.00 89.25 88 GLN A O 1
ATOM 692 N N . ILE A 1 89 ? -10.526 10.694 14.919 1.00 87.62 89 ILE A N 1
ATOM 693 C CA . ILE A 1 89 ? -11.639 10.624 13.977 1.00 87.62 89 ILE A CA 1
ATOM 694 C C . ILE A 1 89 ? -11.789 9.169 13.531 1.00 87.62 89 ILE A C 1
ATOM 696 O O . ILE A 1 89 ? -10.885 8.562 12.950 1.00 87.62 89 ILE A O 1
ATOM 700 N N . GLU A 1 90 ? -12.956 8.602 13.814 1.00 82.69 90 GLU A N 1
ATOM 701 C CA . GLU A 1 90 ? -13.276 7.222 13.476 1.00 82.69 90 GLU A CA 1
ATOM 702 C C . GLU A 1 90 ? -13.551 7.051 11.967 1.00 82.69 90 GLU A C 1
ATOM 704 O O . GLU A 1 90 ? -13.543 8.001 11.191 1.00 82.69 90 GLU A O 1
ATOM 709 N N . HIS A 1 91 ? -13.779 5.814 11.520 1.00 83.06 91 HIS A N 1
ATOM 710 C CA . HIS A 1 91 ? -14.077 5.440 10.122 1.00 83.06 91 HIS A CA 1
ATOM 711 C C . HIS A 1 91 ? -12.934 5.517 9.095 1.00 83.06 91 HIS A C 1
ATOM 713 O O . HIS A 1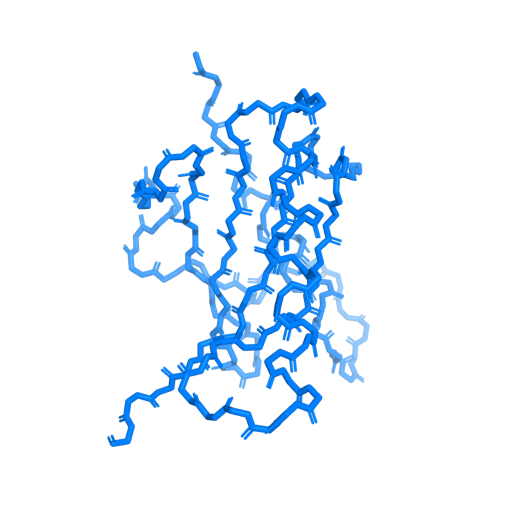 91 ? -13.070 4.942 8.015 1.00 83.06 91 HIS A O 1
ATOM 719 N N . PHE A 1 92 ? -11.782 6.110 9.412 1.00 86.81 92 PHE A N 1
ATOM 720 C CA . PHE A 1 92 ? -10.618 6.051 8.522 1.00 86.81 92 PHE A CA 1
ATOM 721 C C . PHE A 1 92 ? -9.777 4.790 8.755 1.00 86.81 92 PHE A C 1
ATOM 723 O O . PHE A 1 92 ? -9.551 4.355 9.886 1.00 86.81 92 PHE A O 1
ATOM 730 N N . ALA A 1 93 ? -9.306 4.186 7.661 1.00 89.12 93 ALA A N 1
ATOM 731 C CA . ALA A 1 93 ? -8.364 3.072 7.714 1.00 89.12 93 ALA A CA 1
ATOM 732 C C . ALA A 1 93 ? -7.012 3.537 8.276 1.00 89.12 93 ALA A C 1
ATOM 734 O O . ALA A 1 93 ? -6.456 4.535 7.806 1.00 89.12 93 ALA A O 1
ATOM 735 N N . LYS A 1 94 ? -6.477 2.796 9.251 1.00 89.81 94 LYS A N 1
ATOM 736 C CA . LYS A 1 94 ? -5.175 3.091 9.859 1.00 89.81 94 LYS A CA 1
ATOM 737 C C . LYS A 1 94 ? -4.030 2.756 8.912 1.00 89.81 94 LYS A C 1
ATOM 739 O O . LYS A 1 94 ? -4.099 1.764 8.183 1.00 89.81 94 LYS A O 1
ATOM 744 N N . VAL A 1 95 ? -2.967 3.554 8.969 1.00 93.06 95 VAL A N 1
ATOM 745 C CA . VAL A 1 95 ? -1.708 3.251 8.282 1.00 93.06 95 VAL A CA 1
ATOM 746 C C . VAL A 1 95 ? -0.990 2.145 9.048 1.00 93.06 95 VAL A C 1
ATOM 748 O O . VAL A 1 95 ? -0.741 2.274 10.241 1.00 93.06 95 VAL A O 1
ATOM 751 N N . VAL A 1 96 ? -0.682 1.047 8.362 1.00 91.19 96 VAL A N 1
ATOM 752 C CA . VAL A 1 96 ? 0.096 -0.077 8.908 1.00 91.19 96 VAL A CA 1
ATOM 753 C C . VAL A 1 96 ? 1.577 0.122 8.604 1.00 91.19 96 VAL A C 1
ATOM 755 O O . VAL A 1 96 ? 2.425 -0.064 9.470 1.00 91.19 96 VAL A O 1
ATOM 758 N N . SER A 1 97 ? 1.888 0.513 7.370 1.00 92.56 97 SER A N 1
ATOM 759 C CA . SER A 1 97 ? 3.238 0.847 6.921 1.00 92.56 97 SER A CA 1
ATOM 760 C C . SER A 1 97 ? 3.173 1.648 5.624 1.00 92.56 97 SER A C 1
ATOM 762 O O . SER A 1 97 ? 2.124 1.720 4.980 1.00 92.56 97 SER A O 1
ATOM 764 N N . PHE A 1 98 ? 4.291 2.237 5.218 1.00 95.19 98 PHE A N 1
ATOM 765 C CA . PHE A 1 98 ? 4.408 2.957 3.957 1.00 95.19 98 PHE A CA 1
ATOM 766 C C . PHE A 1 98 ? 5.875 3.072 3.535 1.00 95.19 98 PHE A C 1
ATOM 768 O O . PHE A 1 98 ? 6.780 2.844 4.339 1.00 95.19 98 PHE A O 1
ATOM 775 N N . SER A 1 99 ? 6.097 3.465 2.284 1.00 95.19 99 SER A N 1
ATOM 776 C CA . SER A 1 99 ? 7.342 4.088 1.846 1.00 95.19 99 SER A CA 1
ATOM 777 C C . SER A 1 99 ? 7.033 5.179 0.828 1.00 95.19 99 SER A C 1
ATOM 779 O O . SER A 1 99 ? 6.363 4.919 -0.170 1.00 95.19 99 SER A O 1
ATOM 781 N N . GLU A 1 100 ? 7.540 6.389 1.061 1.00 94.88 100 GLU A N 1
ATOM 782 C CA . GLU A 1 100 ? 7.354 7.539 0.165 1.00 94.88 100 GLU A CA 1
ATOM 783 C C . GLU A 1 100 ? 8.163 7.429 -1.128 1.00 94.88 100 GLU A C 1
ATOM 785 O O . GLU A 1 100 ? 7.840 8.101 -2.100 1.00 94.88 100 GLU A O 1
ATOM 790 N N . THR A 1 101 ? 9.192 6.582 -1.166 1.00 93.12 101 THR A N 1
ATOM 791 C CA . THR A 1 101 ? 10.095 6.414 -2.320 1.00 93.12 101 THR A CA 1
ATOM 792 C C . THR A 1 101 ? 10.198 4.963 -2.793 1.00 93.12 101 THR A C 1
ATOM 794 O O . THR A 1 101 ? 10.953 4.663 -3.713 1.00 93.12 101 THR A O 1
ATOM 797 N N . GLY A 1 102 ? 9.439 4.053 -2.178 1.00 92.31 102 GLY A N 1
ATOM 798 C CA . GLY A 1 102 ? 9.577 2.614 -2.386 1.00 92.31 102 GLY A CA 1
ATOM 799 C C . GLY A 1 102 ? 10.681 1.980 -1.533 1.00 92.31 102 GLY A C 1
ATOM 800 O O . GLY A 1 102 ? 11.206 2.577 -0.594 1.00 92.31 102 GLY A O 1
ATOM 801 N N . ASN A 1 103 ? 10.984 0.716 -1.793 1.00 91.06 103 ASN A N 1
ATOM 802 C CA . ASN A 1 103 ? 12.025 -0.052 -1.119 1.00 91.06 103 ASN A CA 1
ATOM 803 C C . ASN A 1 103 ? 12.629 -1.105 -2.065 1.00 91.06 103 ASN A C 1
ATOM 805 O O . ASN A 1 103 ? 12.317 -1.143 -3.254 1.00 91.06 103 ASN A O 1
ATOM 809 N N . GLU A 1 104 ? 13.483 -1.984 -1.533 1.00 89.81 104 GLU A N 1
ATOM 810 C CA . GLU A 1 104 ? 14.156 -3.035 -2.313 1.00 89.81 104 GLU A CA 1
ATOM 811 C C . GLU A 1 104 ? 13.194 -4.021 -3.001 1.00 89.81 104 GLU A C 1
ATOM 813 O O . GLU A 1 104 ? 13.552 -4.640 -4.001 1.00 89.81 104 GLU A O 1
ATOM 818 N N . LEU A 1 105 ? 11.979 -4.191 -2.471 1.00 89.75 105 LEU A N 1
ATOM 819 C CA . LEU A 1 105 ? 10.967 -5.091 -3.025 1.00 89.75 105 LEU A CA 1
ATOM 820 C C . LEU A 1 105 ? 10.064 -4.367 -4.031 1.00 89.75 105 LEU A C 1
ATOM 822 O O . LEU A 1 105 ? 9.724 -4.921 -5.077 1.00 89.75 105 LEU A O 1
ATOM 826 N N . ILE A 1 106 ? 9.658 -3.142 -3.704 1.00 91.19 106 ILE A N 1
ATOM 827 C CA . ILE A 1 106 ? 8.688 -2.342 -4.449 1.00 91.19 106 ILE A CA 1
ATOM 828 C C . ILE A 1 106 ? 9.314 -0.980 -4.716 1.00 91.19 106 ILE A C 1
ATOM 830 O O . ILE A 1 106 ? 9.339 -0.124 -3.841 1.00 91.19 106 ILE A O 1
ATOM 834 N N . GLY A 1 107 ? 9.793 -0.769 -5.940 1.00 90.81 107 GLY A N 1
ATOM 835 C CA . GLY A 1 107 ? 10.491 0.463 -6.324 1.00 90.81 107 GLY A CA 1
ATOM 836 C C . GLY A 1 107 ? 9.610 1.711 -6.465 1.00 90.81 107 GLY A C 1
ATOM 837 O O . GLY A 1 107 ? 10.132 2.765 -6.805 1.00 90.81 107 GLY A O 1
ATOM 838 N N . SER A 1 108 ? 8.300 1.602 -6.235 1.00 93.25 108 SER A N 1
ATOM 839 C CA . SER A 1 108 ? 7.366 2.733 -6.260 1.00 93.25 108 SER A CA 1
ATOM 840 C C . SER A 1 108 ? 6.902 3.092 -4.847 1.00 93.25 108 SER A C 1
ATOM 842 O O . SER A 1 108 ? 6.834 2.204 -3.994 1.00 93.25 108 SER A O 1
ATOM 844 N N . PRO A 1 109 ? 6.499 4.350 -4.601 1.00 95.50 109 PRO A N 1
ATOM 845 C CA . PRO A 1 109 ? 5.815 4.742 -3.380 1.00 95.50 109 PRO A CA 1
ATOM 846 C C . PRO A 1 109 ? 4.621 3.827 -3.091 1.00 95.50 109 PRO A C 1
ATOM 848 O O . PRO A 1 109 ? 3.902 3.403 -4.005 1.00 95.50 109 PRO A O 1
ATOM 851 N N . PHE A 1 110 ? 4.404 3.506 -1.819 1.00 95.31 110 PHE A N 1
ATOM 852 C CA . PHE A 1 110 ? 3.301 2.645 -1.410 1.00 95.31 110 PHE A CA 1
ATOM 853 C C . PHE A 1 110 ? 2.817 2.931 0.010 1.00 95.31 110 PHE A C 1
ATOM 855 O O . PHE A 1 110 ? 3.564 3.409 0.862 1.00 95.31 110 PHE A O 1
ATOM 862 N N . VAL A 1 111 ? 1.573 2.542 0.290 1.00 95.75 111 VAL A N 1
ATOM 863 C CA . VAL A 1 111 ? 0.990 2.555 1.637 1.00 95.75 111 VAL A CA 1
ATOM 864 C C . VAL A 1 111 ? 0.185 1.287 1.892 1.00 95.75 111 VAL A C 1
ATOM 866 O O . VAL A 1 111 ? -0.590 0.841 1.047 1.00 95.75 111 VAL A O 1
ATOM 869 N N . CYS A 1 112 ? 0.369 0.703 3.071 1.00 94.75 112 CYS A N 1
ATOM 870 C CA . CYS A 1 112 ? -0.419 -0.408 3.585 1.00 94.75 112 CYS A CA 1
ATOM 871 C C . CYS A 1 112 ? -1.424 0.132 4.601 1.00 94.75 112 CYS A C 1
ATOM 873 O O . CYS A 1 112 ? -1.050 0.778 5.581 1.00 94.75 112 CYS A O 1
ATOM 875 N N . LEU A 1 113 ? -2.702 -0.147 4.374 1.00 93.94 113 LEU A N 1
ATOM 876 C CA . LEU A 1 113 ? -3.808 0.288 5.215 1.00 93.94 113 LEU A CA 1
ATOM 877 C C . LEU A 1 113 ? -4.495 -0.928 5.830 1.00 93.94 113 LEU A C 1
ATOM 879 O O . LEU A 1 113 ? -4.779 -1.899 5.130 1.00 93.94 113 LEU A O 1
ATOM 883 N N . GLY A 1 114 ? -4.797 -0.873 7.124 1.00 91.44 114 GLY A N 1
ATOM 884 C CA . GLY A 1 114 ? -5.585 -1.916 7.777 1.00 91.44 114 GLY A CA 1
ATOM 885 C C . GLY A 1 114 ? -7.035 -1.865 7.301 1.00 91.44 114 GLY A C 1
ATOM 886 O O . GLY A 1 114 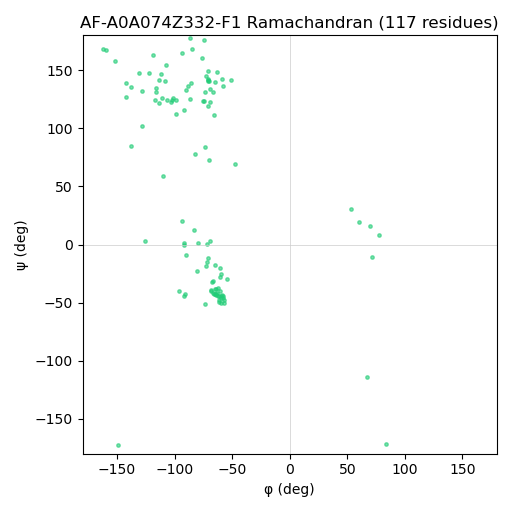? -7.596 -0.777 7.141 1.00 91.44 114 GLY A O 1
ATOM 887 N N . TRP A 1 115 ? -7.662 -3.022 7.085 1.00 87.38 115 TRP A N 1
ATOM 888 C CA . TRP A 1 115 ? -9.109 -3.050 6.883 1.00 87.38 115 TRP A CA 1
ATOM 889 C C . TRP A 1 115 ? -9.836 -2.602 8.145 1.00 87.38 115 TRP A C 1
ATOM 891 O O . TRP A 1 115 ? -9.483 -2.970 9.265 1.00 87.38 115 TRP A O 1
ATOM 901 N N . ARG A 1 116 ? -10.897 -1.826 7.940 1.00 73.62 116 ARG A N 1
ATOM 902 C CA . ARG A 1 116 ? -11.949 -1.664 8.934 1.00 73.62 116 ARG A CA 1
ATOM 903 C C . ARG A 1 116 ? -13.125 -2.508 8.484 1.00 73.62 116 ARG A C 1
ATOM 905 O O . ARG A 1 116 ? -13.609 -2.321 7.371 1.00 73.62 116 ARG A O 1
ATOM 912 N N . GLU A 1 117 ? -13.565 -3.428 9.330 1.00 65.56 117 GLU A N 1
ATOM 913 C CA . GLU A 1 117 ? -14.860 -4.066 9.123 1.00 65.56 117 GLU A CA 1
ATOM 914 C C . GLU A 1 117 ? -15.948 -3.017 9.387 1.00 65.56 117 GLU A C 1
ATOM 916 O O . GLU A 1 117 ? -15.844 -2.218 10.324 1.00 65.56 117 GLU A O 1
ATOM 921 N N . SER A 1 118 ? -16.934 -2.945 8.495 1.00 57.34 118 SER A N 1
ATOM 922 C CA . SER A 1 118 ? -18.107 -2.094 8.677 1.00 57.34 118 SER A CA 1
ATOM 923 C C . SER A 1 118 ? -18.898 -2.629 9.869 1.00 57.34 118 SER A C 1
ATOM 925 O O . SER A 1 118 ? -19.427 -3.738 9.787 1.00 57.34 118 SER A O 1
ATOM 927 N N . HIS A 1 119 ? -18.926 -1.870 10.964 1.00 43.22 119 HIS A N 1
ATOM 928 C CA . HIS A 1 119 ? -19.893 -2.068 12.043 1.00 43.22 119 HIS A CA 1
ATOM 929 C C . HIS A 1 119 ? -21.272 -1.573 11.614 1.00 43.22 119 HIS A C 1
ATOM 931 O O . HIS A 1 119 ? -21.319 -0.530 10.918 1.00 43.22 119 HIS A O 1
#

Foldseek 3Di:
DPQPPVVLVQQVVQVLDPPPDDDDDNPQKDWPPCCSPPFDDPPQWGWTWIAGNVRWIKIKTFGPDLDPVQLVVVVVVVVVLVVCVVVVPPPDWHWSDWDSRADPSHRHTMTITTDDDDD

Solvent-accessible surface area (backbone atoms only — not comparable to full-atom values): 6854 Å² total; per-residue (Å²): 134,80,80,79,61,54,69,35,54,36,42,59,53,35,71,71,51,90,64,96,62,98,70,84,75,57,70,59,34,42,69,38,93,58,21,76,85,55,48,46,80,59,84,68,21,44,33,35,38,34,30,34,80,85,69,51,44,34,41,37,35,37,34,78,48,68,45,73,66,45,24,52,53,47,50,53,51,50,52,52,51,51,52,38,56,74,67,65,54,76,95,65,63,48,80,74,48,70,31,58,67,30,50,99,67,43,66,26,15,31,41,31,27,38,65,73,82,88,127

Radius of gyration: 14.2 Å; Cα contacts (8 Å, |Δi|>4): 192; chains: 1; bounding box: 34×34×35 Å

pLDDT: mean 84.88, std 14.5, range [42.59, 96.44]